Protein AF-A0A3B9UYN0-F1 (afdb_monomer)

Sequence (131 aa):
APKQFIDVKGLMGDKSDNIPGVPGVGEKTAFKLIKEYGSIENLLQNLENVSGKKLKENLIENSEQAIFSKKLATIITDLPVDMDLESIKSKKEYDNKGLKELFHKLQFKSLLSKIDNMNEQDNIEEKVVIN

Secondary structure (DSSP, 8-state):
-GGGHHHHHHHH-BTTTTB---TT--HHHHHHHHHHHSSHHHHHHTGGG-S-HHHHHHHHHTHHHHHHHHHHT-----------GGGGSPPSS--HHHHHHHHHHTT-HHHHHHHHHHHHHHHHHTTS---

Solvent-accessible surface area (backbone atoms only — not comparable to full-atom values): 7777 Å² total; per-residue (Å²): 113,80,77,44,52,30,40,28,36,3,30,34,25,36,81,92,77,70,31,76,17,30,85,94,34,45,66,73,53,20,47,52,49,34,70,73,43,59,34,58,71,51,37,68,76,43,46,87,78,49,83,51,72,70,58,37,50,44,48,64,80,30,46,66,44,25,54,50,17,24,56,71,54,49,82,83,84,82,71,92,73,91,73,66,70,75,80,71,51,84,66,96,73,73,66,61,65,63,50,48,54,52,32,60,75,70,62,38,65,77,57,51,57,49,57,59,55,54,64,55,56,68,60,53,68,73,67,72,81,75,134

Mean predicted aligned error: 8.9 Å

Radius of gyration: 26.2 Å; Cα contacts (8 Å, |Δi|>4): 110; chains: 1; bounding box: 66×33×58 Å

Nearest PDB structures (foldseek):
  3zd9-assembly1_A  TM=9.419E-01  e=5.778E-06  Escherichia coli
  3zde-assembly1_A  TM=8.949E-01  e=6.483E-06  Escherichia coli
  3zdc-assembly1_A  TM=8.894E-01  e=7.703E-06  Escherichia coli
  1ut8-assembly1_A  TM=8.727E-01  e=1.620E-03  Tequintavirus T5
  1xo1-assembly2_B  TM=8.354E-01  e=2.039E-03  Tequintavirus T5

pLDDT: mean 88.32, std 14.83, range [36.94, 98.19]

Structure (mmCIF, N/CA/C/O backbone):
data_AF-A0A3B9UYN0-F1
#
_entry.id   AF-A0A3B9UYN0-F1
#
loop_
_atom_site.group_PDB
_atom_site.id
_atom_site.type_symbol
_atom_site.label_atom_id
_atom_site.label_alt_id
_atom_site.label_comp_id
_atom_site.label_asym_id
_atom_site.label_entity_id
_atom_site.label_seq_id
_atom_site.pdbx_PDB_ins_code
_atom_site.Cartn_x
_atom_site.Cartn_y
_atom_site.Cartn_z
_atom_site.occupancy
_atom_site.B_iso_or_equiv
_atom_site.auth_seq_id
_atom_site.auth_comp_id
_atom_site.auth_asym_id
_atom_site.auth_atom_id
_atom_site.pdbx_PDB_model_num
ATOM 1 N N . ALA A 1 1 ? 1.272 -11.689 9.651 1.00 82.62 1 ALA A N 1
ATOM 2 C CA . ALA A 1 1 ? 1.693 -12.315 8.377 1.00 82.62 1 ALA A CA 1
ATOM 3 C C . ALA A 1 1 ? 1.623 -11.289 7.244 1.00 82.62 1 ALA A C 1
ATOM 5 O O . ALA A 1 1 ? 0.815 -10.375 7.365 1.00 82.62 1 ALA A O 1
ATOM 6 N N . PRO A 1 2 ? 2.401 -11.425 6.151 1.00 88.50 2 PRO A N 1
ATOM 7 C CA . PRO A 1 2 ? 2.457 -10.428 5.071 1.00 88.50 2 PRO A CA 1
ATOM 8 C C . PRO A 1 2 ? 1.090 -10.019 4.497 1.00 88.50 2 PRO A C 1
ATOM 10 O O . PRO A 1 2 ? 0.856 -8.837 4.280 1.00 88.50 2 PRO A O 1
ATOM 13 N N . LYS A 1 3 ? 0.144 -10.961 4.352 1.00 93.00 3 LYS A N 1
ATOM 14 C CA . LYS A 1 3 ? -1.220 -10.674 3.858 1.00 93.00 3 LYS A CA 1
ATOM 15 C C . LYS A 1 3 ? -1.994 -9.658 4.710 1.00 93.00 3 LYS A C 1
ATOM 17 O O . LYS A 1 3 ? -2.782 -8.897 4.171 1.00 93.00 3 LYS A O 1
ATOM 22 N N . GLN A 1 4 ? -1.731 -9.603 6.016 1.00 95.75 4 GLN A N 1
ATOM 23 C CA . GLN A 1 4 ? -2.400 -8.673 6.933 1.00 95.75 4 GLN A CA 1
ATOM 24 C C . GLN A 1 4 ? -1.954 -7.220 6.734 1.00 95.75 4 GLN A C 1
ATOM 26 O O . GLN A 1 4 ? -2.564 -6.305 7.277 1.00 95.75 4 GLN A O 1
ATOM 31 N N . PHE A 1 5 ? -0.890 -6.981 5.964 1.00 96.38 5 PHE A N 1
ATOM 32 C CA . PHE A 1 5 ? -0.473 -5.621 5.645 1.00 96.38 5 PHE A CA 1
ATOM 33 C C . PHE A 1 5 ? -1.527 -4.876 4.814 1.00 96.38 5 PHE A C 1
ATOM 35 O O . PHE A 1 5 ? -1.657 -3.662 4.943 1.00 96.38 5 PHE A O 1
ATOM 42 N N . ILE A 1 6 ? -2.336 -5.608 4.040 1.00 97.19 6 ILE A N 1
ATOM 43 C CA . ILE A 1 6 ? -3.484 -5.062 3.308 1.00 97.19 6 ILE A CA 1
ATOM 44 C C . ILE A 1 6 ? -4.511 -4.492 4.297 1.00 97.19 6 ILE A C 1
ATOM 46 O O . ILE A 1 6 ? -4.967 -3.365 4.134 1.00 97.19 6 ILE A O 1
ATOM 50 N N . ASP A 1 7 ? -4.826 -5.226 5.369 1.00 98.06 7 ASP A N 1
ATOM 51 C CA . ASP A 1 7 ? -5.716 -4.755 6.435 1.00 98.06 7 ASP A CA 1
ATOM 52 C C . ASP A 1 7 ? -5.131 -3.550 7.188 1.00 98.06 7 ASP A C 1
ATOM 54 O O . ASP A 1 7 ? -5.840 -2.593 7.494 1.00 98.06 7 ASP A O 1
ATOM 58 N N . VAL A 1 8 ? -3.819 -3.554 7.449 1.00 97.75 8 VAL A N 1
ATOM 59 C CA . VAL A 1 8 ? -3.136 -2.410 8.076 1.00 97.75 8 VAL A CA 1
ATOM 60 C C . VAL A 1 8 ? -3.272 -1.163 7.201 1.00 97.75 8 VAL A C 1
ATOM 62 O O . VAL A 1 8 ? -3.648 -0.107 7.708 1.00 97.75 8 VAL A O 1
ATOM 65 N N . LYS A 1 9 ? -3.033 -1.286 5.889 1.00 97.56 9 LYS A N 1
ATOM 66 C CA . LYS A 1 9 ? -3.218 -0.206 4.907 1.00 97.56 9 LYS A CA 1
ATOM 67 C C . LYS A 1 9 ? -4.676 0.224 4.781 1.00 97.56 9 LYS A C 1
ATOM 69 O O . LYS A 1 9 ? -4.942 1.417 4.705 1.00 97.56 9 LYS A O 1
ATOM 74 N N . GLY A 1 10 ? -5.620 -0.710 4.848 1.00 97.50 10 GLY A N 1
ATOM 75 C CA . GLY A 1 10 ? -7.047 -0.394 4.857 1.00 97.50 10 GLY A CA 1
ATOM 76 C C . GLY A 1 10 ? -7.473 0.453 6.062 1.00 97.50 10 GLY A C 1
ATOM 77 O O . GLY A 1 10 ? -8.359 1.291 5.933 1.00 97.50 10 GLY A O 1
ATOM 78 N N . LEU A 1 11 ? -6.814 0.295 7.214 1.00 98.00 11 LEU A N 1
ATOM 79 C CA . LEU A 1 11 ? -7.073 1.113 8.401 1.00 98.00 11 LEU A CA 1
ATOM 80 C C . LEU A 1 11 ? -6.303 2.433 8.421 1.00 98.00 11 LEU A C 1
ATOM 82 O O . LEU A 1 11 ? -6.888 3.453 8.764 1.00 98.00 11 LEU A O 1
ATOM 86 N N . MET A 1 12 ? -5.008 2.437 8.100 1.00 97.38 12 MET A N 1
ATOM 87 C CA . MET A 1 12 ? -4.192 3.658 8.201 1.00 97.38 12 MET A CA 1
ATOM 88 C C . MET A 1 12 ? -4.219 4.540 6.948 1.00 97.38 12 MET A C 1
ATOM 90 O O . MET A 1 12 ? -3.796 5.693 7.001 1.00 97.38 12 MET A O 1
ATOM 94 N N . GLY A 1 13 ? -4.686 3.991 5.828 1.00 97.25 13 GLY A N 1
ATOM 95 C CA . GLY A 1 13 ? -4.636 4.627 4.521 1.00 97.25 13 GLY A CA 1
ATOM 96 C C . GLY A 1 13 ? -3.258 4.564 3.860 1.00 97.25 13 GLY A C 1
ATOM 97 O O . GLY A 1 13 ? -2.281 4.017 4.381 1.00 97.25 13 GLY A O 1
ATOM 98 N N . ASP A 1 14 ? -3.195 5.154 2.674 1.00 96.81 14 ASP A N 1
ATOM 99 C CA . ASP A 1 14 ? -1.975 5.385 1.915 1.00 96.81 14 ASP A CA 1
ATOM 100 C C . ASP A 1 14 ? -2.132 6.649 1.071 1.00 96.81 14 ASP A C 1
ATOM 102 O O . ASP A 1 14 ? -2.869 6.682 0.089 1.00 96.81 14 ASP A O 1
ATOM 106 N N . LYS A 1 15 ? -1.425 7.712 1.454 1.00 93.81 15 LYS A N 1
ATOM 107 C CA . LYS A 1 15 ? -1.514 8.996 0.757 1.00 93.81 15 LYS A CA 1
ATOM 108 C C . LYS A 1 15 ? -0.919 8.938 -0.653 1.00 93.81 15 LYS A C 1
ATOM 110 O O . LYS A 1 15 ? -1.372 9.687 -1.509 1.00 93.81 15 LYS A O 1
ATOM 115 N N . SER A 1 16 ? 0.089 8.095 -0.883 1.00 95.81 16 SER A N 1
ATOM 116 C CA . SER A 1 16 ? 0.717 7.972 -2.204 1.00 95.81 16 SER A CA 1
ATOM 117 C C . SER A 1 16 ? -0.255 7.370 -3.216 1.00 95.81 16 SER A C 1
ATOM 119 O O . SER A 1 16 ? -0.304 7.815 -4.360 1.00 95.81 16 SER A O 1
ATOM 121 N N . ASP A 1 17 ? -1.074 6.422 -2.753 1.00 95.62 17 ASP A N 1
ATOM 122 C CA . ASP A 1 17 ? -2.033 5.679 -3.576 1.00 95.62 17 ASP A CA 1
ATOM 123 C C . ASP A 1 17 ? -3.475 6.201 -3.442 1.00 95.62 17 ASP A C 1
ATOM 125 O O . ASP A 1 17 ? -4.422 5.561 -3.897 1.00 95.62 17 ASP A O 1
ATOM 129 N N . ASN A 1 18 ? -3.667 7.371 -2.819 1.00 96.00 18 ASN A N 1
ATOM 130 C CA . ASN A 1 18 ? -4.981 7.963 -2.532 1.00 96.00 18 ASN A CA 1
ATOM 131 C C . ASN A 1 18 ? -5.951 7.023 -1.787 1.00 96.00 18 ASN A C 1
ATOM 133 O O . ASN A 1 18 ? -7.169 7.102 -1.958 1.00 96.00 18 ASN A O 1
ATOM 137 N N . ILE A 1 19 ? -5.427 6.152 -0.928 1.00 97.56 19 ILE A N 1
ATOM 138 C CA . ILE A 1 19 ? -6.226 5.278 -0.072 1.00 97.56 19 ILE A CA 1
ATOM 139 C C . ILE A 1 19 ? -6.569 6.056 1.210 1.00 97.56 19 ILE A C 1
ATOM 141 O O . ILE A 1 19 ? -5.658 6.418 1.959 1.00 97.56 19 ILE A O 1
ATOM 145 N N . PRO A 1 20 ? -7.856 6.321 1.499 1.00 96.25 20 PRO A N 1
ATOM 146 C CA . PRO A 1 20 ? -8.243 7.228 2.579 1.00 96.25 20 PRO A CA 1
ATOM 147 C C . PRO A 1 20 ? -8.011 6.655 3.986 1.00 96.25 20 PRO A C 1
ATOM 149 O O . PRO A 1 20 ? -7.630 7.403 4.885 1.00 96.25 20 PRO A O 1
ATOM 152 N N . GLY A 1 21 ? -8.208 5.347 4.193 1.00 96.69 21 GLY A N 1
ATOM 153 C CA . GLY A 1 21 ? -8.080 4.719 5.514 1.00 96.69 21 GLY A CA 1
ATOM 154 C C . GLY A 1 21 ? -9.195 5.121 6.482 1.00 96.69 21 GLY A C 1
ATOM 155 O O . GLY A 1 21 ? -10.257 5.559 6.060 1.00 96.69 21 GLY A O 1
ATOM 156 N N . VAL A 1 22 ? -8.975 4.995 7.789 1.00 97.38 22 VAL A N 1
ATOM 157 C CA . VAL A 1 22 ? -9.895 5.463 8.837 1.00 97.38 22 VAL A CA 1
ATOM 158 C C . VAL A 1 22 ? -9.316 6.720 9.495 1.00 97.38 22 VAL A C 1
ATOM 160 O O . VAL A 1 22 ? -8.185 6.686 9.992 1.00 97.38 22 VAL A O 1
ATOM 163 N N . PRO A 1 23 ? -10.069 7.832 9.575 1.00 95.44 23 PRO A N 1
ATOM 164 C CA . PRO A 1 23 ? -9.587 9.055 10.205 1.00 95.44 23 PRO A CA 1
ATOM 165 C C . PRO A 1 23 ? -9.101 8.825 11.642 1.00 95.44 23 PRO A C 1
ATOM 167 O O . PRO A 1 23 ? -9.783 8.223 12.474 1.00 95.44 23 PRO A O 1
ATOM 170 N N . GLY A 1 24 ? -7.908 9.331 11.957 1.00 92.88 24 GLY A N 1
ATOM 171 C CA . GLY A 1 24 ? -7.311 9.208 13.292 1.00 92.88 24 GLY A CA 1
ATOM 172 C C . GLY A 1 24 ? -6.695 7.840 13.607 1.00 92.88 24 GLY A C 1
ATOM 173 O O . GLY A 1 24 ? -6.144 7.669 14.696 1.00 92.88 24 GLY A O 1
ATOM 174 N N . VAL A 1 25 ? -6.725 6.884 12.674 1.00 96.56 25 VAL A N 1
ATOM 175 C CA . VAL A 1 25 ? -6.011 5.611 12.799 1.00 96.56 25 VAL A CA 1
ATOM 176 C C . VAL A 1 25 ? -4.690 5.713 12.042 1.00 96.56 25 VAL A C 1
ATOM 178 O O . VAL A 1 25 ? -4.650 5.683 10.823 1.00 96.56 25 VAL A O 1
ATOM 181 N N . GLY A 1 26 ? -3.587 5.864 12.775 1.00 95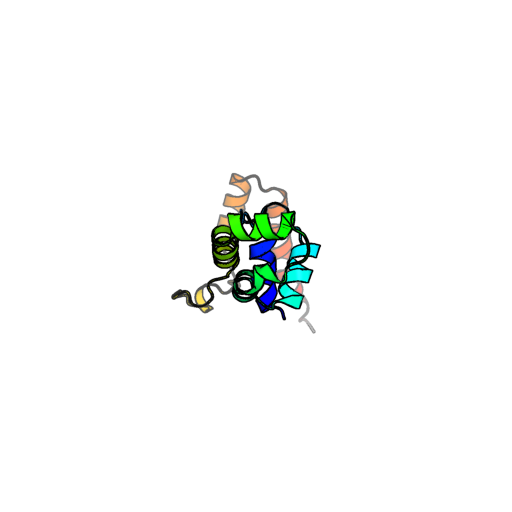.19 26 GLY A N 1
ATOM 182 C CA . GLY A 1 26 ? -2.238 5.826 12.200 1.00 95.19 26 GLY A CA 1
ATOM 183 C C . GLY A 1 26 ? -1.638 4.418 12.190 1.00 95.19 26 GLY A C 1
ATOM 184 O O . GLY A 1 26 ? -2.199 3.488 12.770 1.00 95.19 26 GLY A O 1
ATOM 185 N N . GLU A 1 27 ? -0.440 4.283 11.616 1.00 96.25 27 GLU A N 1
ATOM 186 C CA . GLU A 1 27 ? 0.295 3.014 11.468 1.00 96.25 27 GLU A CA 1
ATOM 187 C C . GLU A 1 27 ? 0.362 2.184 12.759 1.00 96.25 27 GLU A C 1
ATOM 189 O O . GLU A 1 27 ? 0.003 1.008 12.770 1.00 96.25 27 GLU A O 1
ATOM 194 N N . LYS A 1 28 ? 0.759 2.800 13.880 1.00 96.25 28 LYS A N 1
ATOM 195 C CA . LYS A 1 28 ? 0.889 2.103 15.173 1.00 96.25 28 LYS A CA 1
ATOM 196 C C . LYS A 1 28 ? -0.441 1.524 15.658 1.00 96.25 28 LYS A C 1
ATOM 198 O O . LYS A 1 28 ? -0.480 0.406 16.172 1.00 96.25 28 LYS A O 1
ATOM 203 N N . THR A 1 29 ? -1.522 2.285 15.501 1.00 96.56 29 THR A N 1
ATOM 204 C CA . THR A 1 29 ? -2.864 1.875 15.923 1.00 96.56 29 THR A CA 1
ATOM 205 C C . THR A 1 29 ? -3.401 0.789 15.000 1.00 96.56 29 THR A C 1
ATOM 207 O O . THR A 1 29 ? -3.849 -0.241 15.494 1.00 96.56 29 THR A O 1
ATOM 210 N N . ALA A 1 30 ? -3.282 0.967 13.681 1.00 97.25 30 ALA A N 1
ATOM 211 C CA . ALA A 1 30 ? -3.668 -0.040 12.697 1.00 97.25 30 ALA A CA 1
ATOM 212 C C . ALA A 1 30 ? -2.938 -1.367 12.942 1.00 97.25 30 ALA A C 1
ATOM 214 O O . ALA A 1 30 ? -3.572 -2.414 13.022 1.00 97.25 30 ALA A O 1
ATOM 215 N N . PHE A 1 31 ? -1.620 -1.328 13.156 1.00 96.81 31 PHE A N 1
ATOM 216 C CA . PHE A 1 31 ? -0.839 -2.529 13.436 1.00 96.81 31 PHE A CA 1
ATOM 217 C C . PHE A 1 31 ? -1.282 -3.223 14.727 1.00 96.81 31 PHE A C 1
ATOM 219 O O . PHE A 1 31 ? -1.429 -4.443 14.740 1.00 96.81 31 PHE A O 1
ATOM 226 N N . LYS A 1 32 ? -1.533 -2.467 15.808 1.00 96.31 32 LYS A N 1
ATOM 227 C CA . LYS A 1 32 ? -2.048 -3.031 17.064 1.00 96.31 32 LYS A CA 1
ATOM 228 C C . LYS A 1 32 ? -3.389 -3.737 16.842 1.00 96.31 32 LYS A C 1
ATOM 230 O O . LYS A 1 32 ? -3.531 -4.885 17.248 1.00 96.31 32 LYS A O 1
ATOM 235 N N . LEU A 1 33 ? -4.329 -3.073 16.171 1.00 96.69 33 LEU A N 1
ATOM 236 C CA . LEU A 1 33 ? -5.661 -3.615 15.904 1.00 96.69 33 LEU A CA 1
ATOM 237 C C . LEU A 1 33 ? -5.586 -4.868 15.026 1.00 96.69 33 LEU A C 1
ATOM 239 O O . LEU A 1 33 ? -6.146 -5.895 15.378 1.00 96.69 33 LEU A O 1
ATOM 243 N N . ILE A 1 34 ? -4.837 -4.848 13.925 1.00 97.50 34 ILE A N 1
ATOM 244 C CA . ILE A 1 34 ? -4.731 -6.024 13.049 1.00 97.50 34 ILE A CA 1
ATOM 245 C C . ILE A 1 34 ? -3.948 -7.165 13.704 1.00 97.50 34 ILE A C 1
ATOM 247 O O . ILE A 1 34 ? -4.243 -8.333 13.462 1.00 97.50 34 ILE A O 1
ATOM 251 N N . LYS A 1 35 ? -2.986 -6.866 14.581 1.00 95.88 35 LYS A N 1
ATOM 252 C CA . LYS A 1 35 ? -2.309 -7.897 15.376 1.00 95.88 35 LYS A CA 1
ATOM 253 C C . LYS A 1 35 ? -3.262 -8.582 16.362 1.00 95.88 35 LYS A C 1
ATOM 255 O O . LYS A 1 35 ? -3.118 -9.778 16.586 1.00 95.88 35 LYS A O 1
ATOM 260 N N . GLU A 1 36 ? -4.192 -7.833 16.947 1.00 95.88 36 GLU A N 1
ATOM 261 C CA . GLU A 1 36 ? -5.159 -8.325 17.936 1.00 95.88 36 GLU A CA 1
ATOM 262 C C . GLU A 1 36 ? -6.346 -9.048 17.282 1.00 95.88 36 GLU A C 1
ATOM 264 O O . GLU A 1 36 ? -6.674 -10.167 17.662 1.00 95.88 36 GLU A O 1
ATOM 269 N N . TYR A 1 37 ? -6.947 -8.443 16.256 1.00 96.50 37 TYR A N 1
ATOM 270 C CA . TYR A 1 37 ? -8.175 -8.926 15.617 1.00 96.50 37 TYR A CA 1
ATOM 271 C C . TYR A 1 37 ? -7.921 -9.709 14.324 1.00 96.50 37 TYR A C 1
ATOM 273 O O . TYR A 1 37 ? -8.818 -10.364 13.808 1.00 96.50 37 TYR A O 1
ATOM 281 N N . GLY A 1 38 ? -6.716 -9.689 13.765 1.00 96.62 38 GLY A N 1
ATOM 282 C CA . GLY A 1 38 ? -6.353 -10.493 12.598 1.00 96.62 38 GLY A CA 1
ATOM 283 C C . GLY A 1 38 ? -6.755 -9.899 11.242 1.00 96.62 38 GLY A C 1
ATOM 284 O O . GLY A 1 38 ? -5.934 -9.939 10.325 1.00 96.62 38 GLY A O 1
ATOM 285 N N . SER A 1 39 ? -7.960 -9.337 11.111 1.00 97.56 39 SER A N 1
ATOM 286 C CA . SER A 1 39 ? -8.448 -8.657 9.899 1.00 97.56 39 SER A CA 1
ATOM 287 C C . SER A 1 39 ? -9.369 -7.479 10.232 1.00 97.56 39 SER A C 1
ATOM 289 O O . SER A 1 39 ? -9.851 -7.365 11.363 1.00 97.56 39 SER A O 1
ATOM 291 N N . ILE A 1 40 ? -9.638 -6.611 9.247 1.00 97.44 40 ILE A N 1
ATOM 292 C CA . ILE A 1 40 ? -10.624 -5.528 9.407 1.00 97.44 40 ILE A CA 1
ATOM 293 C C . ILE A 1 40 ? -12.018 -6.097 9.685 1.00 97.44 40 ILE A C 1
ATOM 295 O O . ILE A 1 40 ? -12.710 -5.595 10.560 1.00 97.44 40 ILE A O 1
ATOM 299 N N . GLU A 1 41 ? -12.436 -7.159 9.000 1.00 97.75 41 GLU A N 1
ATOM 300 C CA . GLU A 1 41 ? -13.768 -7.748 9.186 1.00 97.75 41 GLU A CA 1
ATOM 301 C C . GLU A 1 41 ? -13.962 -8.238 10.622 1.00 97.75 41 GLU A C 1
ATOM 303 O O . GLU A 1 41 ? -14.974 -7.927 11.248 1.00 97.75 41 GLU A O 1
ATOM 308 N N . ASN A 1 42 ? -12.972 -8.945 11.175 1.00 97.62 42 ASN A N 1
ATOM 309 C CA . ASN A 1 42 ? -13.052 -9.422 12.551 1.00 97.62 42 ASN A CA 1
ATOM 310 C C . ASN A 1 42 ? -12.966 -8.268 13.565 1.00 97.62 42 ASN A C 1
ATOM 312 O O . ASN A 1 42 ? -13.652 -8.295 14.585 1.00 97.62 42 ASN A O 1
ATOM 316 N N . LEU A 1 43 ? -12.177 -7.225 13.280 1.00 97.31 43 LEU A N 1
ATOM 317 C CA . LEU A 1 43 ? -12.165 -5.998 14.082 1.00 97.31 43 LEU A CA 1
ATOM 318 C C . LEU A 1 43 ? -13.557 -5.352 14.129 1.00 97.31 43 LEU A C 1
ATOM 320 O O . LEU A 1 43 ? -14.038 -5.020 15.210 1.00 97.31 43 LEU A O 1
ATOM 324 N N . LEU A 1 44 ? -14.210 -5.193 12.973 1.00 96.25 44 LEU A N 1
ATOM 325 C CA . LEU A 1 44 ? -15.525 -4.555 12.868 1.00 96.25 44 LEU A CA 1
ATOM 326 C C . LEU A 1 44 ? -16.634 -5.379 13.543 1.00 96.25 44 LEU A C 1
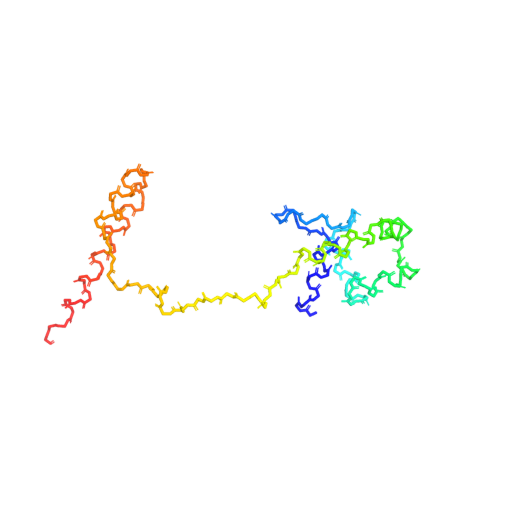ATOM 328 O O . LEU A 1 44 ? -17.563 -4.811 14.111 1.00 96.25 44 LEU A O 1
ATOM 332 N N . GLN A 1 45 ? -16.514 -6.709 13.557 1.00 97.00 45 GLN A N 1
ATOM 333 C CA . GLN A 1 45 ? -17.422 -7.593 14.300 1.00 97.00 45 GLN A CA 1
ATOM 334 C C . GLN A 1 45 ? -17.238 -7.512 15.825 1.00 97.00 45 GLN A C 1
ATOM 336 O O . GLN A 1 45 ? -18.152 -7.855 16.567 1.00 97.00 45 GLN A O 1
ATOM 341 N N . ASN A 1 46 ? -16.080 -7.042 16.303 1.00 96.12 46 ASN A N 1
ATOM 342 C CA . ASN A 1 46 ? -15.713 -7.021 17.721 1.00 96.12 46 ASN A CA 1
ATOM 343 C C . ASN A 1 46 ? -15.454 -5.602 18.256 1.00 96.12 46 ASN A C 1
ATOM 345 O O . ASN A 1 46 ? -14.725 -5.428 19.235 1.00 96.12 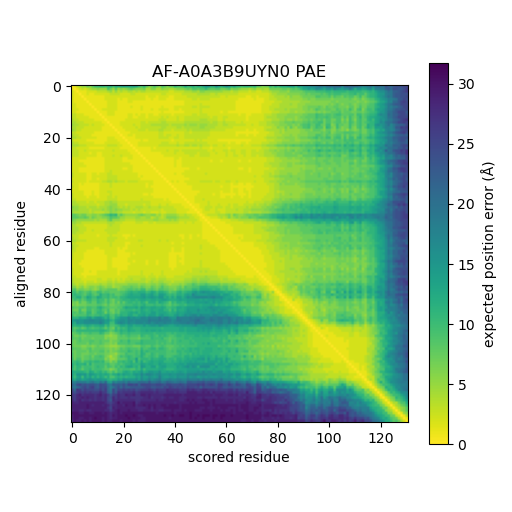46 ASN A O 1
ATOM 349 N N . LEU A 1 47 ? -16.072 -4.577 17.656 1.00 94.31 47 LEU A N 1
ATOM 350 C CA . LEU A 1 47 ? -15.878 -3.171 18.047 1.00 94.31 47 LEU A CA 1
ATOM 351 C C . LEU A 1 47 ? -16.205 -2.894 19.517 1.00 94.31 47 LEU A C 1
ATOM 353 O O . LEU A 1 47 ? -15.713 -1.923 20.089 1.00 94.31 47 LEU A O 1
ATOM 357 N N . GLU A 1 48 ? -17.017 -3.736 20.156 1.00 92.25 48 GLU A N 1
ATOM 358 C CA . GLU A 1 48 ? -17.332 -3.619 21.578 1.00 92.25 48 GLU A CA 1
ATOM 359 C C . GLU A 1 48 ? -16.121 -3.770 22.495 1.00 92.25 48 GLU A C 1
ATOM 361 O O . GLU A 1 48 ? -16.056 -3.084 23.515 1.00 92.25 48 GLU A O 1
ATOM 366 N N . ASN A 1 49 ? -15.143 -4.575 22.080 1.00 92.75 49 ASN A N 1
ATOM 367 C CA . ASN A 1 49 ? -13.932 -4.875 22.839 1.00 92.75 49 ASN A CA 1
ATOM 368 C C . ASN A 1 49 ? -12.796 -3.871 22.577 1.00 92.75 49 ASN A C 1
ATOM 370 O O . ASN A 1 49 ? -11.764 -3.904 23.250 1.00 92.75 49 ASN A O 1
ATOM 374 N N . VAL A 1 50 ? -12.978 -2.944 21.628 1.00 93.56 50 VAL A N 1
ATOM 375 C CA . VAL A 1 50 ? -11.958 -1.952 21.279 1.00 93.56 50 VAL A CA 1
ATOM 376 C C . VAL A 1 50 ? -11.828 -0.906 22.385 1.00 93.56 50 VAL A C 1
ATOM 378 O O . VAL A 1 50 ? -12.760 -0.167 22.711 1.00 93.56 50 VAL A O 1
ATOM 381 N N . SER A 1 51 ? -10.620 -0.797 22.938 1.00 88.38 51 SER A N 1
ATOM 382 C CA . SER A 1 51 ? -10.290 0.196 23.958 1.00 88.38 51 SER A CA 1
ATOM 383 C C . SER A 1 51 ? -10.276 1.617 23.382 1.00 88.38 51 SER A C 1
ATOM 385 O O . SER A 1 51 ? -9.543 1.894 22.431 1.00 88.38 51 SER A O 1
ATOM 387 N N . GLY A 1 52 ? -10.992 2.539 24.028 1.00 90.94 52 GLY A N 1
ATOM 388 C CA . GLY A 1 52 ? -10.988 3.964 23.692 1.00 90.94 52 GLY A CA 1
ATOM 389 C C . GLY A 1 52 ? -12.244 4.397 22.941 1.00 90.94 52 GLY A C 1
ATOM 390 O O . GLY A 1 52 ? -12.414 4.102 21.761 1.00 90.94 52 GLY A O 1
ATOM 391 N N . LYS A 1 53 ? -13.093 5.172 23.626 1.00 92.88 53 LYS A N 1
ATOM 392 C CA . LYS A 1 53 ? -14.410 5.60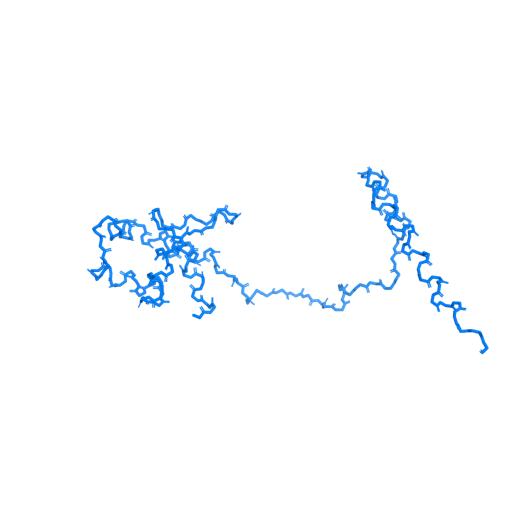9 23.137 1.00 92.88 53 LYS A CA 1
ATOM 393 C C . LYS A 1 53 ? -14.349 6.263 21.750 1.00 92.88 53 LYS A C 1
ATOM 395 O O . LYS A 1 53 ? -15.038 5.819 20.843 1.00 92.88 53 LYS A O 1
ATOM 400 N N . LYS A 1 54 ? -13.450 7.235 21.567 1.00 93.44 54 LYS A N 1
ATOM 401 C CA . LYS A 1 54 ? -13.299 7.970 20.301 1.00 93.44 54 LYS A CA 1
ATOM 402 C C . LYS A 1 54 ? -12.819 7.092 19.140 1.00 93.44 54 LYS A C 1
ATOM 404 O O . LYS A 1 54 ? -13.243 7.282 18.009 1.00 93.44 54 LYS A O 1
ATOM 409 N N . LEU A 1 55 ? -11.926 6.134 19.408 1.00 94.81 55 LEU A N 1
ATOM 410 C CA . LEU A 1 55 ? -11.452 5.200 18.382 1.00 94.81 55 LEU A CA 1
ATOM 411 C C . LEU A 1 55 ? -12.585 4.271 17.941 1.00 94.81 55 LEU A C 1
ATOM 413 O O . LEU A 1 55 ? -12.769 4.059 16.747 1.00 94.81 55 LEU A O 1
ATOM 417 N N . LYS A 1 56 ? -13.352 3.755 18.906 1.00 95.81 56 LYS A N 1
ATOM 418 C CA . LYS A 1 56 ? -14.524 2.922 18.644 1.00 95.81 56 LYS A CA 1
ATOM 419 C C . LYS A 1 56 ? -15.569 3.676 17.817 1.00 95.81 56 LYS A C 1
ATOM 421 O O . LYS A 1 56 ? -16.001 3.150 16.802 1.00 95.81 56 LYS A O 1
ATOM 426 N N . GLU A 1 57 ? -15.921 4.901 18.205 1.00 95.38 57 GLU A N 1
ATOM 427 C CA . GLU A 1 57 ? -16.846 5.767 17.452 1.00 95.38 57 GLU A CA 1
ATOM 428 C C . GLU A 1 57 ? -16.357 5.989 16.012 1.00 95.38 57 GLU A C 1
ATOM 430 O O . GLU A 1 57 ? -17.095 5.702 15.073 1.00 95.38 57 GLU A O 1
ATOM 435 N N . ASN A 1 58 ? -15.082 6.353 15.823 1.00 95.06 58 ASN A N 1
ATOM 436 C CA . ASN A 1 58 ? -14.510 6.525 14.484 1.00 95.06 58 ASN A CA 1
ATOM 437 C C . ASN A 1 58 ? -14.576 5.247 13.636 1.00 95.06 58 ASN A C 1
ATOM 439 O O . ASN A 1 58 ? -14.879 5.321 12.448 1.00 95.06 58 ASN A O 1
ATOM 443 N N . LEU A 1 59 ? -14.268 4.082 14.214 1.00 96.81 59 LEU A N 1
ATOM 444 C CA . LEU A 1 59 ? -14.325 2.807 13.496 1.00 96.81 59 LEU A CA 1
ATOM 445 C C . LEU A 1 59 ? -15.762 2.439 13.105 1.00 96.81 59 LEU A C 1
ATOM 447 O O . LEU A 1 59 ? -15.968 1.931 12.006 1.00 96.81 59 LEU A O 1
ATOM 451 N N . ILE A 1 60 ? -16.747 2.730 13.961 1.00 96.38 60 ILE A N 1
ATOM 452 C CA . ILE A 1 60 ? -18.171 2.536 13.652 1.00 96.38 60 ILE A CA 1
ATOM 453 C C . ILE A 1 60 ? -18.574 3.439 12.482 1.00 96.38 60 ILE A C 1
ATOM 455 O O . ILE A 1 60 ? -19.060 2.950 11.468 1.00 96.38 60 ILE A O 1
ATOM 459 N N . GLU A 1 61 ? -18.307 4.742 12.583 1.00 97.56 61 GLU A N 1
ATOM 460 C CA . GLU A 1 61 ? -18.687 5.726 11.561 1.00 97.56 61 GLU A CA 1
ATOM 461 C C . GLU A 1 61 ? -18.012 5.475 10.203 1.00 97.56 61 GLU A C 1
ATOM 463 O O . GLU A 1 61 ? -18.586 5.775 9.161 1.00 97.56 61 GLU A O 1
ATOM 468 N N . ASN A 1 62 ? -16.805 4.901 10.199 1.00 97.50 62 ASN A N 1
ATOM 469 C CA . ASN A 1 62 ? -15.988 4.711 8.995 1.00 97.50 62 ASN A CA 1
ATOM 470 C C . ASN A 1 62 ? -15.802 3.229 8.625 1.00 97.50 62 ASN A C 1
ATOM 472 O O . ASN A 1 62 ? -14.849 2.881 7.925 1.00 97.50 62 ASN A O 1
ATOM 476 N N . SER A 1 63 ? -16.695 2.345 9.080 1.00 96.81 63 SER A N 1
ATOM 477 C CA . SER A 1 63 ? -16.612 0.899 8.821 1.00 96.81 63 SER A CA 1
ATOM 478 C C . SER A 1 63 ? -16.568 0.579 7.324 1.00 96.81 63 SER A C 1
ATOM 480 O O . SER A 1 63 ? -15.706 -0.172 6.862 1.00 96.81 63 SER A O 1
ATOM 482 N N . GLU A 1 64 ? -17.448 1.205 6.541 1.00 97.62 64 GLU A N 1
ATOM 483 C CA . GLU A 1 64 ? -17.486 1.035 5.085 1.00 97.62 64 GLU A CA 1
ATOM 484 C C . GLU A 1 64 ? -16.210 1.558 4.420 1.00 97.62 64 GLU A C 1
ATOM 486 O O . GLU A 1 64 ? -15.657 0.905 3.534 1.00 97.62 64 GLU A O 1
ATOM 491 N N . GLN A 1 65 ? -15.686 2.693 4.893 1.00 97.75 65 GLN A N 1
ATOM 492 C CA . GLN A 1 65 ? -14.447 3.272 4.381 1.00 97.75 65 GLN A CA 1
ATOM 493 C C . GLN A 1 65 ? -13.236 2.379 4.671 1.00 97.75 65 GLN A C 1
ATOM 495 O O . GLN A 1 65 ? -12.353 2.272 3.820 1.00 97.75 65 GLN A O 1
ATOM 500 N N . ALA A 1 66 ? -13.197 1.699 5.821 1.00 97.69 66 ALA A N 1
ATOM 501 C CA . ALA A 1 66 ? -12.143 0.741 6.156 1.00 97.69 66 ALA A CA 1
ATOM 502 C C . ALA A 1 66 ? -12.149 -0.464 5.199 1.00 97.69 66 ALA A C 1
ATOM 504 O O . ALA A 1 66 ? -11.111 -0.834 4.646 1.00 97.69 66 AL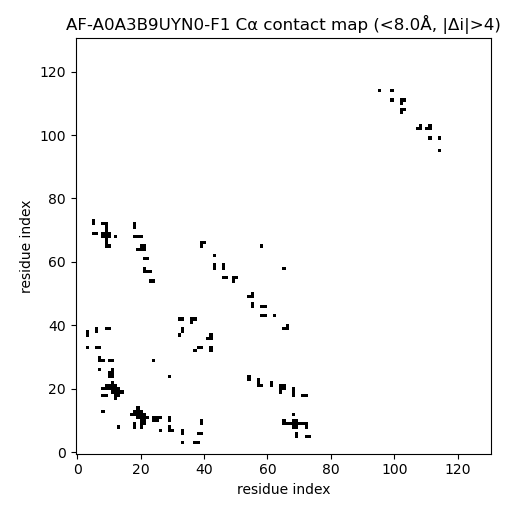A A O 1
ATOM 505 N N . ILE A 1 67 ? -13.329 -1.045 4.952 1.00 98.19 67 ILE A N 1
ATOM 506 C CA . ILE A 1 67 ? -13.502 -2.162 4.010 1.00 98.19 67 ILE A CA 1
ATOM 507 C C . ILE A 1 67 ? -13.164 -1.729 2.582 1.00 98.19 67 ILE A C 1
ATOM 509 O O . ILE A 1 67 ? -12.445 -2.430 1.865 1.00 98.19 67 ILE A O 1
ATOM 513 N N . PHE A 1 68 ? -13.627 -0.550 2.171 1.00 98.12 68 PHE A N 1
ATOM 514 C CA . PHE A 1 68 ? -13.324 -0.007 0.854 1.00 98.12 68 PHE A CA 1
ATOM 515 C C . PHE A 1 68 ? -11.826 0.275 0.687 1.00 98.12 68 PHE A C 1
ATOM 517 O O . PHE A 1 68 ? -11.233 -0.119 -0.313 1.00 98.12 68 PHE A O 1
ATOM 524 N N . SER A 1 69 ? -11.181 0.860 1.695 1.00 98.06 69 SER A N 1
ATOM 525 C CA . SER A 1 69 ? -9.737 1.119 1.688 1.00 98.06 69 SER A CA 1
ATOM 526 C C . SER A 1 69 ? -8.924 -0.173 1.620 1.00 98.06 69 SER A C 1
ATOM 528 O O . SER A 1 69 ? -7.941 -0.237 0.888 1.00 98.06 69 SER A O 1
ATOM 530 N N . LYS A 1 70 ? -9.353 -1.237 2.312 1.00 97.88 70 LYS A N 1
ATOM 531 C CA . LYS A 1 70 ? -8.752 -2.572 2.176 1.00 97.88 70 LYS A CA 1
ATOM 532 C C . LYS A 1 70 ? -8.874 -3.106 0.753 1.00 97.88 70 LYS A C 1
ATOM 534 O O . LYS A 1 70 ? -7.905 -3.642 0.219 1.00 97.88 70 LYS A O 1
ATOM 539 N N . LYS A 1 71 ? -10.044 -2.949 0.129 1.00 97.25 71 LYS A N 1
ATOM 540 C CA . LYS A 1 71 ? -10.252 -3.343 -1.268 1.00 97.25 71 LYS A CA 1
ATOM 541 C C . LYS A 1 71 ? -9.299 -2.591 -2.200 1.00 97.25 71 LYS A C 1
ATOM 543 O O . LYS A 1 71 ? -8.679 -3.226 -3.041 1.00 97.25 71 LYS A O 1
ATOM 548 N N . LEU A 1 72 ? -9.142 -1.279 -2.018 1.00 97.38 72 LEU A N 1
ATOM 549 C CA . LEU A 1 72 ? -8.200 -0.467 -2.798 1.00 97.38 72 LEU A CA 1
ATOM 550 C C . LEU A 1 72 ? -6.739 -0.889 -2.583 1.00 97.38 72 LEU A C 1
ATOM 552 O O . LEU A 1 72 ? -5.972 -0.934 -3.535 1.00 97.38 72 LEU A O 1
ATOM 556 N N . ALA A 1 73 ? -6.367 -1.248 -1.353 1.00 96.62 73 ALA A N 1
ATOM 557 C CA . ALA A 1 73 ? -5.028 -1.737 -1.024 1.00 96.62 73 ALA A CA 1
ATOM 558 C C . ALA A 1 73 ? -4.744 -3.163 -1.538 1.00 96.62 73 ALA A C 1
ATOM 560 O O . ALA A 1 73 ? -3.617 -3.649 -1.428 1.00 96.62 73 ALA A O 1
ATOM 561 N N . THR A 1 74 ? -5.756 -3.873 -2.042 1.00 96.31 74 THR A N 1
ATOM 562 C CA . THR A 1 74 ? -5.611 -5.258 -2.495 1.00 96.31 74 THR A CA 1
ATOM 563 C C . THR A 1 74 ? -5.150 -5.289 -3.947 1.00 96.31 74 THR A C 1
ATOM 565 O O . THR A 1 74 ? -5.868 -4.860 -4.848 1.00 96.31 74 THR A O 1
ATOM 568 N N . ILE A 1 75 ? -3.967 -5.857 -4.184 1.00 94.50 75 ILE A N 1
ATOM 569 C CA . ILE A 1 75 ? -3.475 -6.106 -5.541 1.00 94.50 75 ILE A CA 1
ATOM 570 C C . ILE A 1 75 ? -4.257 -7.271 -6.152 1.00 94.50 75 ILE A C 1
ATOM 572 O O . ILE A 1 75 ? -4.303 -8.363 -5.586 1.00 94.50 75 ILE A O 1
ATOM 576 N N . ILE A 1 76 ? -4.836 -7.037 -7.328 1.00 93.00 76 ILE A N 1
ATOM 577 C CA . ILE A 1 76 ? -5.479 -8.066 -8.147 1.00 93.00 76 ILE A CA 1
ATOM 578 C C . ILE A 1 76 ? -4.378 -8.857 -8.860 1.00 93.00 76 ILE A C 1
ATOM 580 O O . ILE A 1 76 ? -3.639 -8.301 -9.671 1.00 93.00 76 ILE A O 1
ATOM 584 N N . THR A 1 77 ? -4.244 -10.144 -8.536 1.00 92.75 77 THR A N 1
ATOM 585 C CA . THR A 1 77 ? -3.169 -11.016 -9.053 1.00 92.75 77 THR A CA 1
ATOM 586 C C . THR A 1 77 ? -3.638 -12.014 -10.109 1.00 92.75 77 THR A C 1
ATOM 588 O O . THR A 1 77 ? -2.828 -12.759 -10.647 1.00 92.75 77 THR A O 1
ATOM 591 N N . ASP A 1 78 ? -4.935 -12.062 -10.384 1.00 91.19 78 ASP A N 1
ATOM 592 C CA . ASP A 1 78 ? -5.615 -13.010 -11.271 1.00 91.19 78 ASP A CA 1
ATOM 593 C C . ASP A 1 78 ? -6.167 -12.331 -12.535 1.00 91.19 78 ASP A C 1
ATOM 595 O O . ASP A 1 78 ? -7.166 -12.756 -13.114 1.00 91.19 78 ASP A O 1
ATOM 599 N N . LEU A 1 79 ? -5.505 -11.261 -12.983 1.00 89.75 79 LEU A N 1
ATOM 600 C CA . LEU A 1 79 ? -5.898 -10.541 -14.188 1.00 89.75 79 LEU A CA 1
ATOM 601 C C . LEU A 1 79 ? -5.596 -11.388 -15.444 1.00 89.75 79 LEU A C 1
ATOM 603 O O . LEU A 1 79 ? -4.459 -11.839 -15.602 1.00 89.75 79 LEU A O 1
ATOM 607 N N . PRO A 1 80 ? -6.559 -11.578 -16.367 1.00 89.25 80 PRO A N 1
ATOM 608 C CA . PRO A 1 80 ? -6.345 -12.336 -17.596 1.00 89.25 80 PRO A CA 1
ATOM 609 C C . PRO A 1 80 ? -5.566 -11.488 -18.612 1.00 89.25 80 PRO A C 1
ATOM 611 O O . PRO A 1 80 ? -6.143 -10.887 -19.518 1.00 89.25 80 PRO A O 1
ATOM 614 N N . VAL A 1 81 ? -4.249 -11.400 -18.432 1.00 86.81 81 VAL A N 1
ATOM 615 C CA . VAL A 1 81 ? -3.342 -10.722 -19.365 1.00 86.81 81 VAL A CA 1
ATOM 616 C C . VAL A 1 81 ? -2.760 -11.753 -20.322 1.00 86.81 81 VAL A C 1
ATOM 618 O O . VAL A 1 81 ? -2.024 -12.643 -19.904 1.00 86.81 81 VAL A O 1
ATOM 621 N N . ASP A 1 82 ? -3.078 -11.613 -21.605 1.00 87.31 82 ASP A N 1
ATOM 622 C CA . ASP A 1 82 ? -2.455 -12.392 -22.673 1.00 87.31 82 ASP A CA 1
ATOM 623 C C . ASP A 1 82 ? -1.152 -11.699 -23.096 1.00 87.31 82 ASP A C 1
ATOM 625 O O . ASP A 1 82 ? -1.165 -10.665 -23.768 1.00 87.31 82 ASP A O 1
ATOM 629 N N . MET A 1 83 ? -0.021 -12.199 -22.598 1.00 86.50 83 MET A N 1
ATOM 630 C CA . MET A 1 83 ? 1.303 -11.644 -22.871 1.00 86.50 83 MET A CA 1
ATOM 631 C C . MET A 1 83 ? 2.320 -12.763 -23.072 1.00 86.50 83 MET A C 1
ATOM 633 O O . MET A 1 83 ? 2.540 -13.589 -22.188 1.00 86.50 83 MET A O 1
ATOM 637 N N . ASP A 1 84 ? 3.000 -12.726 -24.216 1.00 89.81 84 ASP A N 1
ATOM 638 C CA . ASP A 1 84 ? 4.163 -13.564 -24.482 1.00 89.81 84 ASP A CA 1
ATOM 639 C C . ASP A 1 84 ? 5.422 -12.936 -23.867 1.00 89.81 84 ASP A C 1
ATOM 641 O O . ASP A 1 84 ? 5.876 -11.868 -24.293 1.00 89.81 84 ASP A O 1
ATOM 645 N N . LEU A 1 85 ? 6.006 -13.610 -22.874 1.00 89.06 85 LEU A N 1
ATOM 646 C CA . LEU A 1 85 ? 7.230 -13.160 -22.209 1.00 89.06 85 LEU A CA 1
ATOM 647 C C . LEU A 1 85 ? 8.444 -13.133 -23.148 1.00 89.06 85 LEU A C 1
ATOM 649 O O . LEU A 1 85 ? 9.365 -12.349 -22.917 1.00 89.06 85 LEU A O 1
ATOM 653 N N . GLU A 1 86 ? 8.465 -13.945 -24.209 1.00 89.44 86 GLU A N 1
ATOM 654 C CA . GLU A 1 86 ? 9.556 -13.925 -25.189 1.00 89.44 86 GLU A CA 1
ATOM 655 C C . GLU A 1 86 ? 9.565 -12.616 -25.985 1.00 89.44 86 GLU A C 1
ATOM 657 O O . GLU A 1 86 ? 10.631 -12.067 -26.268 1.00 89.44 86 GLU A O 1
ATOM 662 N N . SER A 1 87 ? 8.384 -12.059 -26.270 1.00 88.19 87 SER A N 1
ATOM 663 C CA . SER A 1 87 ? 8.236 -10.820 -27.041 1.00 88.19 87 SER A CA 1
ATOM 664 C C . SER A 1 87 ? 8.823 -9.575 -26.357 1.00 88.19 87 SER A C 1
ATOM 666 O O . SER A 1 87 ? 9.188 -8.615 -27.039 1.00 88.19 87 SER A O 1
ATOM 668 N N . ILE A 1 88 ? 8.949 -9.592 -25.023 1.00 90.44 88 ILE A N 1
ATOM 669 C CA . ILE A 1 88 ? 9.455 -8.471 -24.213 1.00 90.44 88 ILE A CA 1
ATOM 670 C C . ILE A 1 88 ? 10.901 -8.659 -23.746 1.00 90.44 88 ILE A C 1
ATOM 672 O O . ILE A 1 88 ? 11.420 -7.821 -23.004 1.0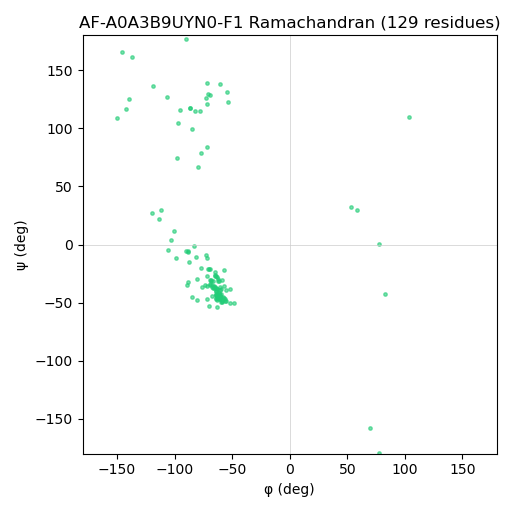0 90.44 88 ILE A O 1
ATOM 676 N N . LYS A 1 89 ? 11.574 -9.741 -24.158 1.00 89.62 89 LYS A N 1
ATOM 677 C CA . LYS A 1 89 ? 12.994 -9.916 -23.848 1.00 89.62 89 LYS A CA 1
ATOM 678 C C . LYS A 1 89 ? 13.809 -8.782 -24.455 1.00 89.62 89 LYS A C 1
ATOM 680 O O . LYS A 1 89 ? 13.604 -8.389 -25.606 1.00 89.62 89 LYS A O 1
ATOM 685 N N . SER A 1 90 ? 14.775 -8.288 -23.682 1.00 84.81 90 SER A N 1
ATOM 686 C CA . SER A 1 90 ? 15.751 -7.320 -24.176 1.00 84.81 90 SER A CA 1
ATOM 687 C C . SER A 1 90 ? 16.410 -7.863 -25.438 1.00 84.81 90 SER A C 1
ATOM 689 O O . SER A 1 90 ? 16.993 -8.950 -25.436 1.00 84.81 90 SER A O 1
ATOM 691 N N . LYS A 1 91 ? 16.310 -7.104 -26.528 1.00 81.00 91 LYS A N 1
ATOM 692 C CA . LYS A 1 91 ? 16.990 -7.445 -27.773 1.00 81.00 91 LYS A CA 1
ATOM 693 C C . LYS A 1 91 ? 18.485 -7.202 -27.598 1.00 81.00 91 LYS A C 1
ATOM 695 O O . LYS A 1 91 ? 18.873 -6.190 -27.019 1.00 81.00 91 LYS A O 1
ATOM 700 N N . LYS A 1 92 ? 19.309 -8.113 -28.125 1.00 76.75 92 LYS A N 1
ATOM 701 C CA . LYS A 1 92 ? 20.767 -7.918 -28.195 1.00 76.75 92 LYS A CA 1
ATOM 702 C C . LYS A 1 92 ? 21.126 -6.685 -29.022 1.00 76.75 92 LYS A C 1
ATOM 704 O O . LYS A 1 92 ? 22.037 -5.954 -28.670 1.00 76.75 92 LYS A O 1
ATOM 709 N N . GLU A 1 93 ? 20.361 -6.440 -30.081 1.00 80.56 93 GLU A N 1
ATOM 710 C CA . GLU A 1 93 ? 20.520 -5.287 -30.958 1.00 80.56 93 GLU A CA 1
ATOM 711 C C . GLU A 1 93 ? 19.250 -4.434 -30.940 1.00 80.56 93 GLU A C 1
ATOM 713 O O . GLU A 1 93 ? 18.126 -4.944 -31.002 1.00 80.56 93 GLU A O 1
ATOM 718 N N . TYR A 1 94 ? 19.429 -3.120 -30.863 1.00 83.38 94 TYR A N 1
ATOM 719 C CA . TYR A 1 94 ? 18.353 -2.137 -30.920 1.00 83.38 94 TYR A CA 1
ATOM 720 C C . TYR A 1 94 ? 18.751 -0.962 -31.816 1.00 83.38 94 TYR A C 1
ATOM 722 O O . TYR A 1 94 ? 19.928 -0.748 -32.111 1.00 83.38 94 TYR A O 1
ATOM 730 N N . ASP A 1 95 ? 17.757 -0.197 -32.270 1.00 87.62 95 ASP A N 1
ATOM 731 C CA . ASP A 1 95 ? 17.964 0.939 -33.170 1.00 87.62 95 ASP A CA 1
ATOM 732 C C . ASP A 1 95 ? 18.623 2.120 -32.439 1.00 87.62 95 ASP A C 1
ATOM 734 O O . ASP A 1 95 ? 17.972 3.054 -31.966 1.00 87.62 95 ASP A O 1
ATOM 738 N N . ASN A 1 96 ? 19.951 2.064 -32.348 1.00 86.56 96 ASN A N 1
ATOM 739 C CA . ASN A 1 96 ? 20.785 3.110 -31.766 1.00 86.56 96 ASN A CA 1
ATOM 740 C C . ASN A 1 96 ? 20.579 4.468 -32.450 1.00 86.56 96 ASN A C 1
ATOM 742 O O . ASN A 1 96 ? 20.633 5.506 -31.790 1.00 86.56 96 ASN A O 1
ATOM 746 N N . LYS A 1 97 ? 20.342 4.482 -33.765 1.00 89.56 97 LYS A N 1
ATOM 747 C CA . LYS A 1 97 ? 20.164 5.724 -34.518 1.00 89.56 97 LYS A CA 1
ATOM 748 C C . LYS A 1 97 ? 18.841 6.384 -34.140 1.00 89.56 97 LYS A C 1
ATOM 750 O O . LYS A 1 97 ? 18.850 7.539 -33.717 1.00 89.56 97 LYS A O 1
ATOM 755 N N . GLY A 1 98 ? 17.738 5.639 -34.213 1.00 91.50 98 GLY A N 1
ATOM 756 C CA . GLY A 1 98 ? 16.419 6.127 -33.814 1.00 91.50 98 GLY A CA 1
ATOM 757 C C . GLY A 1 98 ? 16.376 6.560 -32.347 1.00 91.50 98 GLY A C 1
ATOM 758 O O . GLY A 1 98 ? 15.801 7.600 -32.019 1.00 91.50 98 GLY A O 1
ATOM 759 N N . LEU A 1 99 ? 17.059 5.829 -31.460 1.00 91.12 99 LEU A N 1
ATOM 760 C CA . LEU A 1 99 ? 17.163 6.186 -30.044 1.00 91.12 99 LEU A CA 1
ATOM 761 C C . LEU A 1 99 ? 17.912 7.513 -29.828 1.00 91.12 99 LEU A C 1
ATOM 763 O O . LEU A 1 99 ? 17.431 8.374 -29.086 1.00 91.12 99 LEU A O 1
ATOM 767 N N . LYS A 1 100 ? 19.058 7.714 -30.498 1.00 90.88 100 LYS A N 1
ATOM 768 C CA . LYS A 1 100 ? 19.821 8.973 -30.428 1.00 90.88 100 LYS A CA 1
ATOM 769 C C . LYS A 1 100 ? 19.022 10.146 -30.988 1.00 90.88 100 LYS A C 1
ATOM 771 O O . LYS A 1 100 ? 18.967 11.197 -30.353 1.00 90.88 100 LYS A O 1
ATOM 776 N N . GLU A 1 101 ? 18.361 9.973 -32.131 1.00 94.12 101 GLU A N 1
ATOM 777 C CA . GLU A 1 101 ? 17.493 11.001 -32.720 1.00 94.12 101 GLU A CA 1
ATOM 778 C C . GLU A 1 101 ? 16.365 11.408 -31.756 1.00 94.12 101 GLU A C 1
ATOM 780 O O . GLU A 1 101 ? 16.140 12.602 -31.525 1.00 94.12 101 GLU A O 1
ATOM 785 N N . LEU A 1 102 ? 15.708 10.430 -31.120 1.00 94.75 102 LEU A N 1
ATOM 786 C CA . LEU A 1 102 ? 14.671 10.680 -30.121 1.00 94.75 102 LEU A CA 1
ATOM 787 C C . LEU A 1 102 ? 15.223 11.429 -28.902 1.00 94.75 102 LEU A C 1
ATOM 789 O O . LEU A 1 102 ? 14.624 12.407 -28.454 1.00 94.75 102 LEU A O 1
ATOM 793 N N . PHE A 1 103 ? 16.373 11.016 -28.372 1.00 94.25 103 PHE A N 1
ATOM 794 C CA . PHE A 1 103 ? 16.965 11.654 -27.195 1.00 94.25 103 PHE A CA 1
ATOM 795 C C . PHE A 1 103 ? 17.479 13.066 -27.492 1.00 94.25 103 PHE A C 1
ATOM 797 O O . PHE A 1 103 ? 17.347 13.944 -26.639 1.00 94.25 103 PHE A O 1
ATOM 804 N N . HIS A 1 104 ? 17.990 13.326 -28.701 1.00 93.38 104 HIS A N 1
ATOM 805 C CA . HIS A 1 104 ? 18.300 14.681 -29.159 1.00 93.38 104 HIS A CA 1
ATOM 806 C C . HIS A 1 104 ? 17.046 15.555 -29.207 1.00 93.38 104 HIS A C 1
ATOM 808 O O . HIS A 1 104 ? 17.060 16.666 -28.671 1.00 93.38 104 HIS A O 1
ATOM 814 N N . LYS A 1 105 ? 15.946 15.046 -29.780 1.00 96.44 105 LYS A N 1
ATOM 815 C CA . LYS A 1 105 ? 14.658 15.756 -29.843 1.00 96.44 105 LYS A CA 1
ATOM 816 C C . LYS A 1 105 ? 14.101 16.076 -28.452 1.00 96.44 105 LYS A C 1
ATOM 818 O O . LYS A 1 105 ? 13.568 17.163 -28.251 1.00 96.44 105 LYS A O 1
ATOM 823 N N . LEU A 1 106 ? 14.249 15.156 -27.499 1.00 96.81 106 LEU A N 1
ATOM 824 C CA . LEU A 1 106 ? 13.829 15.328 -26.101 1.00 96.81 106 LEU A CA 1
ATOM 825 C C . LEU A 1 106 ? 14.859 16.079 -25.237 1.00 96.81 106 LEU A C 1
ATOM 827 O O . LEU A 1 106 ? 14.615 16.312 -24.057 1.00 96.81 106 LEU A O 1
ATOM 831 N N . GLN A 1 107 ? 16.002 16.470 -25.812 1.00 94.12 107 GLN A N 1
ATOM 832 C CA . GLN A 1 107 ? 17.104 17.163 -25.136 1.00 94.12 107 GLN A CA 1
ATOM 833 C C . GLN A 1 107 ? 17.707 16.398 -23.937 1.00 94.12 107 GLN A C 1
ATOM 835 O O . GLN A 1 107 ? 18.262 16.999 -23.014 1.00 94.12 107 GLN A O 1
ATOM 840 N N . PHE A 1 108 ? 17.680 15.062 -23.960 1.00 95.19 108 PHE A N 1
ATOM 841 C CA . PHE A 1 108 ? 18.236 14.195 -22.913 1.00 95.19 108 PHE A CA 1
ATOM 842 C C . PHE A 1 108 ? 19.761 14.027 -23.020 1.00 95.19 108 PHE A C 1
ATOM 844 O O . PHE A 1 108 ? 20.288 12.943 -23.269 1.00 95.19 108 PHE A O 1
ATOM 851 N N . LYS A 1 109 ? 20.495 15.120 -22.787 1.00 88.00 109 LYS A N 1
ATOM 852 C CA . LYS A 1 109 ? 21.962 15.200 -22.944 1.00 88.00 109 LYS A CA 1
ATOM 853 C C . LYS A 1 109 ? 22.747 14.155 -22.137 1.00 88.00 109 LYS A C 1
ATOM 855 O O . LYS A 1 109 ? 23.720 13.614 -22.644 1.00 88.00 109 LYS A O 1
ATOM 860 N N . SER A 1 110 ? 22.329 13.855 -20.904 1.00 90.12 110 SER A N 1
ATOM 861 C CA . SER A 1 110 ? 23.009 12.881 -20.031 1.00 90.12 110 SER A CA 1
ATOM 862 C C . SER A 1 110 ? 22.738 11.420 -20.397 1.00 90.12 110 SER A C 1
ATOM 864 O O . SER A 1 110 ? 23.491 10.543 -19.984 1.00 90.12 110 SER A O 1
ATOM 866 N N . LEU A 1 111 ? 21.656 11.143 -21.130 1.00 89.44 111 LEU A N 1
ATOM 867 C CA . LEU A 1 111 ? 21.339 9.797 -21.607 1.00 89.44 111 LEU A CA 1
ATOM 868 C C . LEU A 1 111 ? 21.992 9.519 -22.964 1.00 89.44 111 LEU A C 1
ATOM 870 O O . LEU A 1 111 ? 22.420 8.394 -23.195 1.00 89.44 111 LEU A O 1
ATOM 874 N N . LEU A 1 112 ? 22.142 10.541 -23.817 1.00 87.31 112 LEU A N 1
ATOM 875 C CA . LEU A 1 112 ? 22.902 10.443 -25.070 1.00 87.31 112 LEU A CA 1
ATOM 876 C C . LEU A 1 112 ? 24.336 9.959 -24.828 1.00 87.31 112 LEU A C 1
ATOM 878 O O . LEU A 1 112 ? 24.756 8.976 -25.429 1.00 87.31 112 LEU A O 1
ATOM 882 N N . SER A 1 113 ? 25.040 10.568 -23.869 1.00 82.81 113 SER A N 1
ATOM 883 C CA . SER A 1 113 ? 26.416 10.175 -23.540 1.00 82.81 113 SER A CA 1
ATOM 884 C C . SER A 1 113 ? 26.533 8.746 -23.000 1.00 82.81 113 SER A C 1
ATOM 886 O O . SER A 1 113 ? 27.562 8.103 -23.173 1.00 82.81 113 SER A O 1
ATOM 888 N N . LYS A 1 114 ? 25.483 8.214 -22.360 1.00 84.00 114 LYS A N 1
ATOM 889 C CA . LYS A 1 114 ? 25.468 6.823 -21.883 1.00 84.00 114 LYS A CA 1
ATOM 890 C C . LYS A 1 114 ? 25.307 5.818 -23.019 1.00 84.00 114 LYS A C 1
ATOM 892 O O . LYS A 1 114 ? 25.907 4.754 -22.943 1.00 84.00 114 LYS A O 1
ATOM 897 N N . ILE A 1 115 ? 24.539 6.157 -24.056 1.00 80.50 115 ILE A N 1
ATOM 898 C CA . ILE A 1 115 ? 24.417 5.318 -25.258 1.00 80.50 115 ILE A CA 1
ATOM 899 C C . ILE A 1 115 ? 25.770 5.227 -25.965 1.00 80.50 115 ILE A C 1
ATOM 901 O O . ILE A 1 115 ? 26.175 4.147 -26.384 1.00 80.50 115 ILE A O 1
ATOM 905 N N . ASP A 1 116 ? 26.489 6.345 -26.076 1.00 70.56 116 ASP A N 1
ATOM 906 C CA . ASP A 1 116 ? 27.810 6.362 -26.710 1.00 70.56 116 ASP A CA 1
ATOM 907 C C . ASP A 1 116 ? 28.806 5.457 -25.961 1.00 70.56 116 ASP A C 1
ATOM 909 O O . ASP A 1 116 ? 29.461 4.629 -26.588 1.00 70.56 116 ASP A O 1
ATOM 913 N N . ASN A 1 117 ? 28.813 5.507 -24.624 1.00 65.94 117 ASN A N 1
ATOM 914 C CA . ASN A 1 117 ? 29.704 4.697 -23.782 1.00 65.94 117 ASN A CA 1
ATOM 915 C C . ASN A 1 117 ? 29.352 3.195 -23.733 1.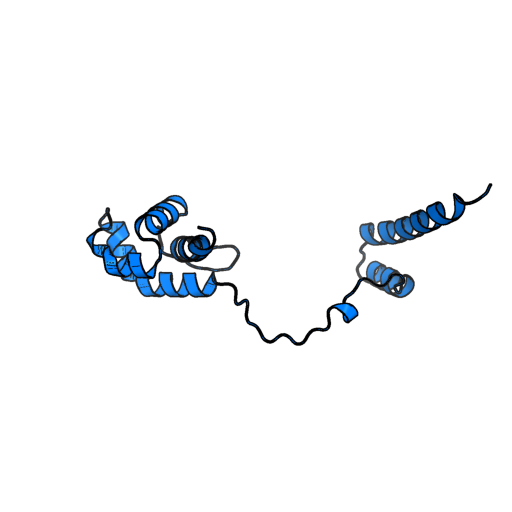00 65.94 117 ASN A C 1
ATOM 917 O O . ASN A 1 117 ? 30.232 2.373 -23.489 1.00 65.94 117 ASN A O 1
ATOM 921 N N . MET A 1 118 ? 28.084 2.815 -23.937 1.00 64.19 118 MET A N 1
ATOM 922 C CA . MET A 1 118 ? 27.674 1.400 -23.981 1.00 64.19 118 MET A CA 1
ATOM 923 C C . MET A 1 118 ? 28.266 0.679 -25.200 1.00 64.19 118 MET A C 1
ATOM 925 O O . MET A 1 118 ? 28.731 -0.448 -25.077 1.00 64.19 118 MET A O 1
ATOM 929 N N . ASN A 1 119 ? 28.348 1.361 -26.346 1.00 57.88 119 ASN A N 1
ATOM 930 C CA . ASN A 1 119 ? 28.914 0.794 -27.575 1.00 57.88 119 ASN A CA 1
ATOM 931 C C . ASN A 1 119 ? 30.442 0.570 -27.496 1.00 57.88 119 ASN A C 1
ATOM 933 O O . ASN A 1 119 ? 30.998 -0.208 -28.271 1.00 57.88 119 ASN A O 1
ATOM 937 N N . GLU A 1 120 ? 31.146 1.253 -26.586 1.00 53.56 120 GLU A N 1
ATOM 938 C CA . GLU A 1 120 ? 32.592 1.078 -26.394 1.00 53.56 120 GLU A CA 1
ATOM 939 C C . GLU A 1 120 ? 32.931 -0.153 -25.542 1.00 53.56 120 GLU A C 1
ATOM 941 O O . GLU A 1 120 ? 33.975 -0.764 -25.756 1.00 53.56 120 GLU A O 1
ATOM 946 N N . GLN A 1 121 ? 32.055 -0.552 -24.614 1.00 50.84 121 GLN A N 1
ATOM 947 C CA . GLN A 1 121 ? 32.295 -1.692 -23.719 1.00 50.84 121 GLN A CA 1
ATOM 948 C C . GLN A 1 121 ? 32.104 -3.043 -24.423 1.00 50.84 121 GLN A C 1
ATOM 950 O O . GLN A 1 121 ? 32.923 -3.940 -24.224 1.00 50.84 121 GLN A O 1
ATOM 955 N N . ASP A 1 122 ? 31.132 -3.151 -25.334 1.00 51.19 122 ASP A N 1
ATOM 956 C CA . ASP A 1 122 ? 30.903 -4.366 -26.134 1.00 51.19 122 ASP A CA 1
ATOM 957 C C . ASP A 1 122 ? 32.082 -4.678 -27.087 1.00 51.19 122 ASP A C 1
ATOM 959 O O . ASP A 1 122 ? 32.368 -5.834 -27.387 1.00 51.19 122 ASP A O 1
ATOM 963 N N . ASN A 1 123 ? 32.840 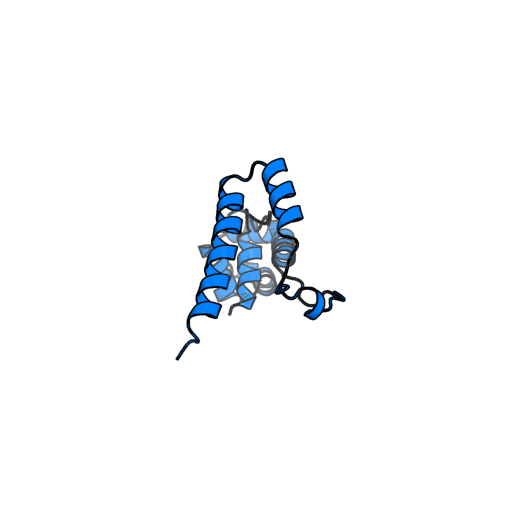-3.658 -27.511 1.00 46.31 123 ASN A N 1
ATOM 964 C CA . ASN A 1 123 ? 34.008 -3.808 -28.393 1.00 46.31 123 ASN A CA 1
ATOM 965 C C . ASN A 1 123 ? 35.308 -4.218 -27.668 1.00 46.31 123 ASN A C 1
ATOM 967 O O . ASN A 1 123 ? 36.312 -4.519 -28.324 1.00 46.31 123 ASN A O 1
ATOM 971 N N . ILE A 1 124 ? 35.338 -4.182 -26.331 1.00 48.44 124 ILE A N 1
ATOM 972 C CA . I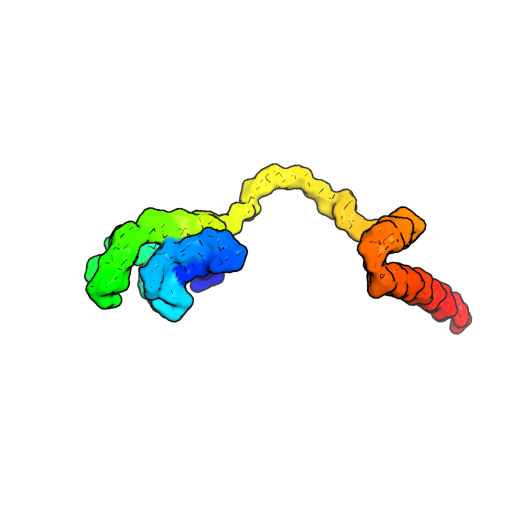LE A 1 124 ? 36.529 -4.534 -25.538 1.00 48.44 124 ILE A CA 1
ATOM 973 C C . ILE A 1 124 ? 36.546 -6.036 -25.225 1.00 48.44 124 ILE A C 1
ATOM 975 O O . ILE A 1 124 ? 37.620 -6.637 -25.258 1.00 48.44 124 ILE A O 1
ATOM 979 N N . GLU A 1 125 ? 35.388 -6.669 -25.003 1.00 47.03 125 GLU A N 1
ATOM 980 C CA . GLU A 1 125 ? 35.311 -8.116 -24.733 1.00 47.03 125 GLU A CA 1
ATOM 981 C C . GLU A 1 125 ? 35.682 -8.979 -25.956 1.00 47.03 125 GLU A C 1
ATOM 983 O O . GLU A 1 125 ? 36.320 -10.019 -25.793 1.00 47.03 125 GLU A O 1
ATOM 988 N N . GLU A 1 126 ? 35.413 -8.526 -27.188 1.00 45.41 126 GLU A N 1
ATOM 989 C CA . GLU A 1 126 ? 35.808 -9.251 -28.413 1.00 45.41 126 GLU A CA 1
ATOM 990 C C . GLU A 1 126 ? 37.326 -9.252 -28.683 1.00 45.41 126 GLU A C 1
ATOM 992 O O . GLU A 1 126 ? 37.830 -10.125 -29.389 1.00 45.41 126 GLU A O 1
ATOM 997 N N . LYS A 1 127 ? 38.095 -8.312 -28.114 1.00 43.25 127 LYS A N 1
ATOM 998 C CA . LYS A 1 127 ? 39.541 -8.183 -28.388 1.00 43.25 127 LYS A CA 1
ATOM 999 C C . LYS A 1 127 ? 40.449 -8.992 -27.457 1.00 43.25 127 LYS A C 1
ATOM 1001 O O . LYS A 1 127 ? 41.654 -9.025 -27.695 1.00 43.25 127 LYS A O 1
ATOM 1006 N N . VAL A 1 128 ? 39.915 -9.644 -26.420 1.00 47.66 128 VAL A N 1
ATOM 1007 C CA . VAL A 1 128 ? 40.728 -10.376 -25.421 1.00 47.66 128 VAL A CA 1
ATOM 1008 C C . VAL A 1 128 ? 41.009 -11.836 -25.822 1.00 47.66 128 VAL A C 1
ATOM 1010 O O . VAL A 1 128 ? 41.829 -12.496 -25.191 1.00 47.66 128 VAL A O 1
ATOM 1013 N N . VAL A 1 129 ? 40.443 -12.344 -26.923 1.00 49.16 129 VAL A N 1
ATOM 1014 C CA . VAL A 1 129 ? 40.796 -13.674 -27.458 1.00 49.16 129 VAL A CA 1
ATOM 1015 C C . VAL A 1 129 ? 41.816 -13.543 -28.590 1.00 49.16 129 VAL A C 1
ATOM 1017 O O . VAL A 1 129 ? 41.475 -13.703 -29.758 1.00 49.16 129 VAL A O 1
ATOM 1020 N N . ILE A 1 130 ? 43.079 -13.255 -28.262 1.00 42.41 130 ILE A N 1
ATOM 1021 C CA . ILE A 1 130 ? 44.196 -13.540 -29.175 1.00 42.41 130 ILE A CA 1
ATOM 1022 C C . ILE A 1 130 ? 45.417 -14.028 -28.378 1.00 42.41 130 ILE A C 1
ATOM 1024 O O . ILE A 1 130 ? 46.009 -13.262 -27.618 1.00 42.41 130 ILE A O 1
ATOM 1028 N N . ASN A 1 131 ? 45.783 -15.283 -28.677 1.00 36.94 131 ASN A N 1
ATOM 1029 C CA . ASN A 1 131 ? 46.949 -16.096 -28.288 1.00 36.94 131 ASN A CA 1
ATOM 1030 C C . ASN A 1 131 ? 46.900 -16.839 -26.949 1.00 36.94 131 ASN A C 1
ATOM 1032 O O . ASN A 1 131 ? 47.281 -16.263 -25.909 1.00 36.94 131 ASN A O 1
#

Foldseek 3Di:
DVLLVLLLCLAAPDVVLPQPHFPPQHNVNSVVQCVVQVHLVSCLVPLVPDPDPVVSVSCPVCVVSSVVSSVSSDDDPPDPDDDDPVVPPDDPDDDLPVVLVVCVVVVVVVVNVVSVVVVVVVVVVVPPPDD